Protein 8BNY (pdb70)

Structure (mmCIF, N/CA/C/O backbone):
data_8BNY
#
_entry.id   8BNY
#
_cell.length_a   35.328
_cell.length_b   36.182
_cell.length_c   109.532
_cell.angle_alpha   90.000
_cell.angle_beta   90.000
_cell.angle_gamma   90.000
#
_symmetry.space_group_name_H-M   'P 21 21 21'
#
loop_
_entity.id
_entity.type
_entity.pdbx_description
1 polymer 'Immunity re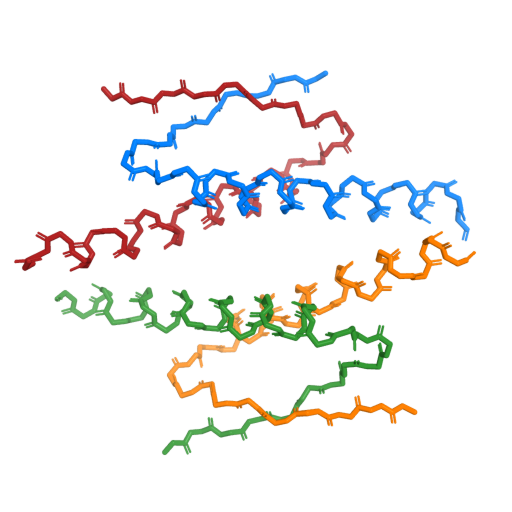pressor protein'
2 non-polymer 'CHLORIDE ION'
3 water water
#
loop_
_atom_site.group_PDB
_atom_site.id
_atom_site.type_symbol
_atom_site.label_atom_id
_atom_site.label_alt_id
_atom_site.label_comp_id
_atom_site.label_asym_id
_atom_site.label_entity_id
_atom_site.label_seq_id
_atom_site.pdbx_PDB_ins_code
_atom_site.Cartn_x
_atom_site.Cartn_y
_atom_site.Cartn_z
_atom_site.occupancy
_atom_site.B_iso_or_equiv
_atom_site.auth_seq_id
_atom_site.auth_comp_id
_atom_site.auth_asym_id
_atom_site.auth_atom_id
_atom_site.pdbx_PDB_model_num
ATOM 1 N N . VAL A 1 125 ? 1.783 -5.273 -3.569 1.00 63.22 125 VAL A N 1
ATOM 2 C CA . VAL A 1 125 ? 2.412 -4.876 -2.308 1.00 59.94 125 VAL A CA 1
ATOM 3 C C . VAL A 1 125 ? 2.185 -5.921 -1.223 1.00 56.70 125 VAL A C 1
ATOM 4 O O . VAL A 1 125 ? 1.065 -6.089 -0.737 1.00 62.03 125 VAL A O 1
ATOM 8 N N . ILE A 1 126 ? 3.253 -6.605 -0.823 1.00 55.46 126 ILE A N 1
ATOM 9 C CA . ILE A 1 126 ? 3.158 -7.727 0.102 1.00 56.32 126 ILE A CA 1
ATOM 10 C C . ILE A 1 126 ? 4.108 -7.489 1.264 1.00 53.55 126 ILE A C 1
ATOM 11 O O . ILE A 1 126 ? 5.309 -7.281 1.056 1.00 60.42 126 ILE A O 1
ATOM 16 N N . ARG A 1 127 ? 3.567 -7.497 2.480 1.00 48.24 127 ARG A N 1
ATOM 17 C CA . ARG A 1 127 ? 4.350 -7.474 3.705 1.00 48.71 127 ARG A CA 1
ATOM 18 C C . ARG A 1 127 ? 4.264 -8.838 4.370 1.00 47.84 127 ARG A C 1
ATOM 19 O O . ARG A 1 127 ? 3.255 -9.542 4.252 1.00 52.16 127 ARG A O 1
ATOM 27 N N . PHE A 1 128 ? 5.329 -9.207 5.064 1.00 36.18 128 PHE A N 1
ATOM 28 C CA . PHE A 1 128 ? 5.301 -10.352 5.957 1.00 43.12 128 PHE A CA 1
ATOM 29 C C . PHE A 1 128 ? 5.127 -9.873 7.396 1.00 46.16 128 PHE A C 1
ATOM 30 O O . PHE A 1 128 ? 5.582 -8.788 7.771 1.00 52.29 128 PHE A O 1
ATOM 38 N N . PHE A 1 129 ? 4.456 -10.695 8.199 1.00 39.59 129 PHE A N 1
ATOM 39 C CA . PHE A 1 129 ? 4.259 -10.420 9.612 1.00 32.54 129 PHE A CA 1
ATOM 40 C C . PHE A 1 129 ? 4.545 -11.689 10.393 1.00 33.38 129 PHE A C 1
ATOM 41 O O . PHE A 1 129 ? 4.275 -12.793 9.916 1.00 35.76 129 PHE A O 1
ATOM 49 N N . ASP A 1 130 ? 5.092 -11.526 11.596 1.00 32.13 130 ASP A N 1
ATOM 50 C CA . ASP A 1 130 ? 5.288 -12.653 12.502 1.00 37.59 130 ASP A CA 1
ATOM 51 C C . ASP A 1 130 ? 3.946 -12.990 13.143 1.00 37.30 130 ASP A C 1
ATOM 52 O O . ASP A 1 130 ? 3.306 -12.124 13.754 1.00 40.40 130 ASP A O 1
ATOM 57 N N . VAL A 1 131 ? 3.510 -14.240 12.990 1.00 30.48 131 VAL A N 1
ATOM 58 C CA . VAL A 1 131 ? 2.194 -14.669 13.450 1.00 29.46 131 VAL A CA 1
ATOM 59 C C . VAL A 1 131 ? 2.354 -15.865 14.383 1.00 29.59 131 VAL A C 1
ATOM 60 O O . VAL A 1 131 ? 1.458 -16.716 14.477 1.00 34.06 131 VAL A O 1
ATOM 64 N N . THR A 1 132 ? 3.489 -15.929 15.079 1.00 29.58 132 THR A N 1
ATOM 65 C CA . THR A 1 132 ? 3.804 -17.087 15.907 1.00 38.11 132 THR A CA 1
ATOM 66 C C . THR A 1 132 ? 2.703 -17.339 16.927 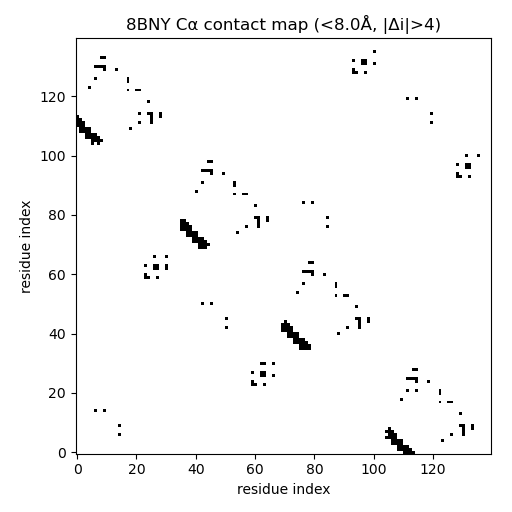1.00 41.26 132 THR A C 1
ATOM 67 O O . THR A 1 132 ? 2.338 -16.447 17.699 1.00 36.44 132 THR A O 1
ATOM 71 N N . GLY A 1 133 ? 2.173 -18.564 16.922 1.00 40.35 133 GLY A N 1
ATOM 72 C CA . GLY A 1 133 ? 1.144 -18.956 17.856 1.00 34.32 133 GLY A CA 1
ATOM 73 C C . GLY A 1 133 ? -0.267 -18.548 17.488 1.00 37.57 133 GLY A C 1
ATOM 74 O O . GLY A 1 133 ? -1.212 -18.996 18.153 1.00 42.50 133 GLY A O 1
ATOM 75 N N . LEU A 1 134 ? -0.460 -17.727 16.454 1.00 30.39 134 LEU A N 1
ATOM 76 C CA . LEU A 1 134 ? -1.812 -17.361 16.049 1.00 28.93 134 LEU A CA 1
ATOM 77 C C . LEU A 1 134 ? -2.549 -18.568 15.480 1.00 36.98 134 LEU A C 1
ATOM 78 O O . LEU A 1 134 ? -2.008 -19.303 14.645 1.00 41.35 134 LEU A O 1
ATOM 83 N N . SER A 1 135 ? -3.787 -18.769 15.930 1.00 31.01 135 SER A N 1
ATOM 84 C CA . SER A 1 135 ? -4.603 -19.870 15.452 1.00 40.75 135 SER A CA 1
ATOM 85 C C . SER A 1 135 ? -5.126 -19.568 14.053 1.00 36.87 135 SER A C 1
ATOM 86 O O . SER A 1 135 ? -4.925 -18.484 13.503 1.00 38.46 135 SER A O 1
ATOM 89 N N . GLU A 1 136 ? -5.819 -20.549 13.475 1.00 38.73 136 GLU A N 1
ATOM 90 C CA . GLU A 1 136 ? -6.410 -20.341 12.160 1.00 46.49 136 GLU A CA 1
ATOM 91 C C . GLU A 1 136 ? -7.454 -19.232 12.191 1.00 39.73 136 GLU A C 1
ATOM 92 O O . GLU A 1 136 ? -7.530 -18.417 11.265 1.00 39.51 136 GLU A O 1
ATOM 98 N N . LYS A 1 137 ? -8.262 -19.173 13.252 1.00 35.95 137 LYS A N 1
ATOM 99 C CA . LYS A 1 137 ? -9.240 -18.095 13.342 1.00 44.92 137 LYS A CA 1
ATOM 100 C C . LYS A 1 137 ? -8.583 -16.756 13.661 1.00 41.71 137 LYS A C 1
ATOM 101 O O . LYS A 1 137 ? -9.100 -15.706 13.255 1.00 36.93 137 LYS A O 1
ATOM 107 N N . ASP A 1 138 ? -7.455 -16.768 14.386 1.00 42.55 138 ASP A N 1
ATOM 108 C CA . ASP A 1 138 ? -6.707 -15.536 14.618 1.00 32.95 138 ASP A CA 1
ATOM 109 C C . ASP A 1 138 ? -6.241 -14.939 13.298 1.00 29.32 138 ASP A C 1
ATOM 110 O O . ASP A 1 138 ? -6.374 -13.731 13.071 1.00 29.69 138 ASP A O 1
ATOM 115 N N . ILE A 1 139 ? -5.680 -15.777 12.419 1.00 30.24 139 ILE A N 1
ATOM 116 C CA . ILE A 1 139 ? -5.222 -15.313 11.111 1.00 29.00 139 ILE A CA 1
ATOM 117 C C . ILE A 1 139 ? -6.387 -14.760 10.299 1.00 36.51 139 ILE A C 1
ATOM 118 O O . ILE A 1 139 ? -6.235 -13.792 9.543 1.00 29.50 139 ILE A O 1
ATOM 123 N N . GLU A 1 140 ? -7.568 -15.368 10.434 1.00 42.62 140 GLU A N 1
ATOM 124 C CA . GLU A 1 140 ? -8.737 -14.850 9.734 1.00 37.13 140 GLU A CA 1
ATOM 125 C C . GLU A 1 140 ? -9.062 -13.433 10.182 1.00 28.81 140 GLU A C 1
ATOM 126 O O . GLU A 1 140 ? -9.390 -12.579 9.351 1.00 31.75 140 GLU A O 1
ATOM 132 N N . ARG A 1 141 ? -8.986 -13.162 11.492 1.00 26.72 141 ARG A N 1
ATOM 133 C CA . ARG A 1 141 ? -9.259 -11.811 11.972 1.00 25.06 141 ARG A CA 1
ATOM 134 C C . ARG A 1 141 ? -8.286 -10.809 11.370 1.00 26.55 141 ARG A C 1
ATOM 135 O O . ARG A 1 141 ? -8.694 -9.709 10.968 1.00 26.13 141 ARG A O 1
ATOM 143 N N . VAL A 1 142 ? -7.004 -11.178 11.277 1.00 21.89 142 VAL A N 1
ATOM 144 C CA . VAL A 1 142 ? -6.007 -10.285 10.684 1.00 22.81 142 VAL A CA 1
ATOM 145 C C . VAL A 1 142 ? -6.343 -10.010 9.222 1.00 23.88 142 VAL A C 1
ATOM 146 O O . VAL A 1 142 ? -6.284 -8.862 8.758 1.00 25.42 142 VAL A O 1
ATOM 150 N N . LYS A 1 143 ? -6.702 -11.060 8.475 1.00 31.42 143 LYS A N 1
ATOM 151 C CA . LYS A 1 143 ? -7.068 -10.876 7.072 1.00 32.30 143 LYS A CA 1
ATOM 152 C C . LYS A 1 143 ? -8.274 -9.954 6.931 1.00 24.62 143 LYS A C 1
ATOM 153 O O . LYS A 1 143 ? -8.325 -9.123 6.017 1.00 34.91 143 LYS A O 1
ATOM 159 N N . GLU A 1 144 ? -9.255 -10.086 7.827 1.00 28.82 144 GLU A N 1
ATOM 160 C CA . GLU A 1 144 ? -10.445 -9.238 7.761 1.00 25.49 144 GLU A CA 1
ATOM 161 C C . GLU A 1 144 ? -10.111 -7.792 8.091 1.00 26.71 144 GLU A C 1
ATOM 162 O O . GLU A 1 144 ? -10.639 -6.872 7.458 1.00 29.15 144 GLU A O 1
ATOM 168 N N . GLU A 1 145 ? -9.243 -7.566 9.078 1.00 25.67 145 GLU A N 1
ATOM 169 C CA . GLU A 1 145 ? -8.840 -6.199 9.386 1.00 27.61 145 GLU A CA 1
ATOM 170 C C . GLU A 1 145 ? -8.183 -5.558 8.174 1.00 26.24 145 GLU A C 1
ATOM 171 O O . GLU A 1 145 ? -8.507 -4.422 7.805 1.00 29.99 145 GLU A O 1
ATOM 177 N N . ILE A 1 146 ? -7.286 -6.294 7.515 1.00 26.71 146 ILE A N 1
ATOM 178 C CA . ILE A 1 146 ? -6.669 -5.810 6.282 1.00 29.36 146 ILE A CA 1
ATOM 179 C C . ILE A 1 146 ? -7.732 -5.458 5.246 1.00 27.60 146 ILE A C 1
ATOM 180 O O . ILE A 1 146 ? -7.678 -4.393 4.620 1.00 29.38 146 ILE A O 1
ATOM 185 N N . GLU A 1 147 ? -8.722 -6.341 5.049 1.00 28.56 147 GLU A N 1
ATOM 186 C CA . GLU A 1 147 ? -9.786 -6.069 4.083 1.00 32.12 147 GLU A CA 1
ATOM 187 C C . GLU A 1 147 ? -10.529 -4.785 4.433 1.00 32.31 147 GLU A C 1
ATOM 188 O O . GLU A 1 147 ? -10.808 -3.959 3.558 1.00 32.03 147 GLU A O 1
ATOM 194 N N . LEU A 1 148 ? -10.864 -4.608 5.716 1.00 30.62 148 LEU A N 1
ATOM 195 C CA . LEU A 1 148 ? -11.597 -3.419 6.147 1.00 26.99 148 LEU A CA 1
ATOM 196 C C . LEU A 1 148 ? -10.833 -2.147 5.806 1.00 30.50 148 LEU A C 1
ATOM 197 O O . LEU A 1 148 ? -11.434 -1.138 5.413 1.00 30.33 148 LEU A O 1
ATOM 202 N N . LEU A 1 149 ? -9.507 -2.175 5.957 1.00 28.71 149 LEU A N 1
ATOM 203 C CA . LEU A 1 149 ? -8.697 -1.010 5.616 1.00 29.32 149 LEU A CA 1
ATOM 204 C C . LEU A 1 149 ? -8.648 -0.772 4.110 1.00 34.63 149 LEU A C 1
ATOM 205 O O . LEU A 1 149 ? -8.673 0.381 3.664 1.00 35.84 149 LEU A O 1
ATOM 210 N N . LYS A 1 150 ? -8.578 -1.843 3.309 1.00 32.80 150 LYS A N 1
ATOM 211 C CA . LYS A 1 150 ? -8.596 -1.684 1.856 1.00 33.18 150 LYS A CA 1
ATOM 212 C C . LYS A 1 150 ? -9.905 -1.054 1.400 1.00 39.69 150 LYS A C 1
ATOM 213 O O . LYS A 1 150 ? -9.912 -0.118 0.5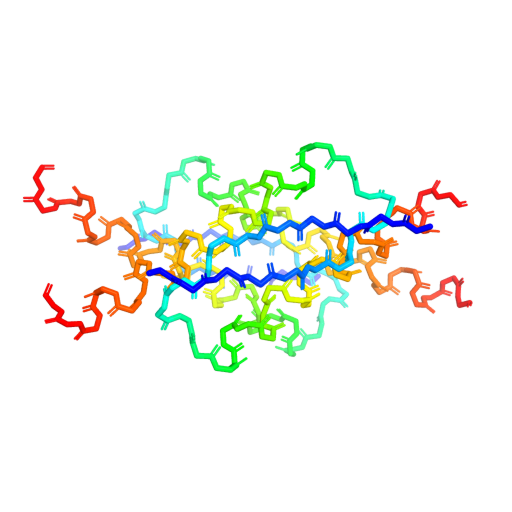94 1.00 36.83 150 LYS A O 1
ATOM 219 N N . ILE A 1 151 ? -11.028 -1.548 1.926 1.00 43.12 151 ILE A N 1
ATOM 220 C CA . ILE A 1 151 ? -12.332 -1.011 1.551 1.00 38.42 151 ILE A CA 1
ATOM 221 C C . ILE A 1 151 ? -12.449 0.452 1.947 1.00 41.53 151 ILE A C 1
ATOM 222 O O . ILE A 1 151 ? -12.957 1.271 1.174 1.00 40.18 151 ILE A O 1
ATOM 227 N N . ARG A 1 152 ? -11.978 0.813 3.145 1.00 40.67 152 ARG A N 1
ATOM 228 C CA . ARG A 1 152 ? -11.987 2.228 3.506 1.00 48.25 152 ARG A CA 1
ATOM 229 C C . ARG A 1 152 ? -11.250 3.060 2.465 1.00 53.82 152 ARG A C 1
ATOM 230 O O . ARG A 1 152 ? -11.681 4.167 2.121 1.00 49.24 152 ARG A O 1
ATOM 238 N N . ASN A 1 153 ? -10.156 2.525 1.920 1.00 52.52 153 ASN A N 1
ATOM 239 C CA . ASN A 1 153 ? -9.400 3.281 0.932 1.00 54.35 153 ASN A CA 1
ATOM 240 C C . ASN A 1 153 ? -10.043 3.248 -0.453 1.00 57.10 153 ASN A C 1
ATOM 241 O O . ASN A 1 153 ? -9.975 4.246 -1.178 1.00 68.49 153 ASN A O 1
ATOM 246 N N . GLU A 1 154 ? -10.684 2.140 -0.840 1.00 53.99 154 GLU A N 1
ATOM 247 C CA . GLU A 1 154 ? -11.475 2.161 -2.071 1.00 53.68 154 GLU A CA 1
ATOM 248 C C . GLU A 1 154 ? -12.677 3.080 -1.925 1.00 52.77 154 GLU A C 1
ATOM 249 O O . GLU A 1 154 ? -13.059 3.769 -2.874 1.00 59.41 154 GLU A O 1
ATOM 255 N N . TYR A 1 155 ? -13.283 3.102 -0.737 1.00 55.28 155 TYR A N 1
ATOM 256 C CA . TYR A 1 155 ? -14.397 4.001 -0.468 1.00 51.37 155 TYR A CA 1
ATOM 257 C C . TYR A 1 155 ? -13.950 5.456 -0.447 1.00 59.72 155 TYR A C 1
ATOM 258 O O . TYR A 1 155 ? -14.746 6.350 -0.747 1.00 72.40 155 TYR A O 1
ATOM 267 N N . MET A 1 156 ? -12.693 5.716 -0.083 1.00 62.19 156 MET A N 1
ATOM 268 C CA . MET A 1 156 ? -12.146 7.053 -0.281 1.00 69.61 156 MET A CA 1
ATOM 269 C C . MET A 1 156 ? -11.923 7.340 -1.759 1.00 70.47 156 MET A C 1
ATOM 270 O O . MET A 1 156 ? -12.054 8.489 -2.194 1.00 73.80 156 MET A O 1
ATOM 275 N N . LYS A 1 157 ? -11.584 6.314 -2.543 1.00 75.63 157 LYS A N 1
ATOM 276 C CA . LYS A 1 157 ? -11.300 6.483 -3.966 1.00 79.42 157 LYS A CA 1
ATOM 277 C C . LYS A 1 157 ? -12.558 6.597 -4.819 1.00 86.85 157 LYS A C 1
ATOM 278 O O . LYS A 1 157 ? -12.514 7.219 -5.886 1.00 97.92 157 LYS A O 1
ATOM 284 N N . LEU A 1 158 ? -13.669 6.011 -4.386 1.00 83.02 158 LEU A N 1
ATOM 285 C CA . LEU A 1 158 ? -14.979 6.332 -4.953 1.00 86.72 158 LEU A CA 1
ATOM 286 C C . LEU A 1 158 ? -15.592 7.528 -4.222 1.00 93.11 158 LEU A C 1
ATOM 287 O O . LEU A 1 158 ? -16.773 7.542 -3.871 1.00 98.72 158 LEU A O 1
ATOM 292 N N . LYS A 1 159 ? -14.757 8.545 -4.006 1.00 91.01 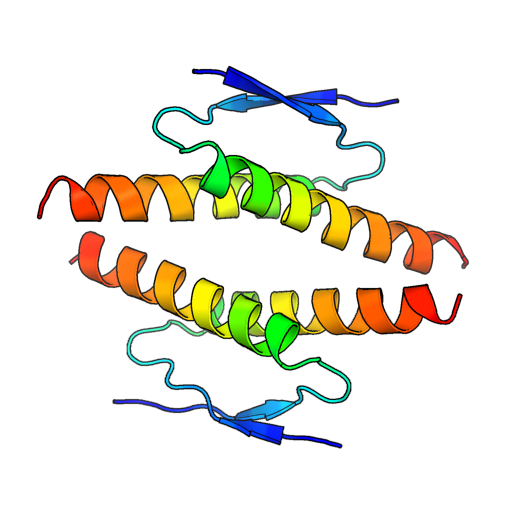159 LYS A N 1
ATOM 293 C CA . LYS A 1 159 ? -15.018 9.675 -3.108 1.00 92.05 159 LYS A CA 1
ATOM 294 C C . LYS A 1 159 ? -16.443 10.233 -3.140 1.00 92.20 159 LYS A C 1
ATOM 295 O O . LYS A 1 159 ? -16.946 10.722 -2.124 1.00 86.89 159 LYS A O 1
ATOM 301 N N . SER B 1 124 ? -31.102 6.251 13.535 1.00 64.73 124 SER B N 1
ATOM 302 C CA . SER B 1 124 ? -29.839 5.795 14.111 1.00 58.91 124 SER B CA 1
ATOM 303 C C . SER B 1 124 ? -30.070 4.753 15.211 1.00 57.55 124 SER B C 1
ATOM 304 O O . SER B 1 124 ? -31.190 4.592 15.703 1.00 62.04 124 SER B O 1
ATOM 307 N N . VAL B 1 125 ? -29.007 4.053 15.605 1.00 42.87 125 VAL B N 1
ATOM 308 C CA . VAL B 1 125 ? -29.100 2.987 16.598 1.00 32.01 125 VAL B CA 1
ATOM 309 C C . VAL B 1 125 ? -27.882 3.057 17.507 1.00 34.58 125 VAL B C 1
ATOM 310 O O . VAL B 1 125 ? -26.747 3.122 17.025 1.00 33.76 125 VAL B O 1
ATOM 314 N N . ILE B 1 126 ? -28.109 3.024 18.817 1.00 34.79 126 ILE B N 1
ATOM 315 C CA . ILE B 1 126 ? -27.009 2.920 19.764 1.00 31.17 126 ILE B CA 1
ATOM 316 C C . ILE B 1 126 ? -27.119 1.609 20.534 1.00 28.65 126 ILE B C 1
ATOM 317 O O . ILE B 1 126 ? -28.204 1.045 20.713 1.00 31.49 126 ILE B O 1
ATOM 322 N N . ARG B 1 127 ? -25.971 1.115 20.976 1.00 24.91 127 ARG B N 1
ATOM 323 C CA A ARG B 1 127 ? -25.914 -0.081 21.791 0.50 25.72 127 ARG B CA 1
ATOM 324 C CA B ARG B 1 127 ? -25.857 -0.116 21.742 0.50 26.40 127 ARG B CA 1
ATOM 325 C C . ARG B 1 127 ? -24.927 0.135 22.934 1.00 21.06 127 ARG B C 1
ATOM 326 O O . ARG B 1 127 ? -23.999 0.946 22.839 1.00 20.43 127 ARG B O 1
ATOM 341 N N . PHE B 1 128 ? -25.174 -0.579 24.023 1.00 19.08 128 PHE B N 1
ATOM 342 C CA . PHE B 1 128 ? -24.406 -0.432 25.254 1.00 19.36 128 PHE B CA 1
ATOM 343 C C . PHE B 1 128 ? -23.432 -1.585 25.398 1.00 22.38 128 PHE B C 1
ATOM 344 O O . PHE B 1 128 ? -23.819 -2.748 25.238 1.00 24.31 128 PHE B O 1
ATOM 352 N N . PHE B 1 129 ? -22.170 -1.261 25.709 1.00 19.14 129 PHE B N 1
ATOM 3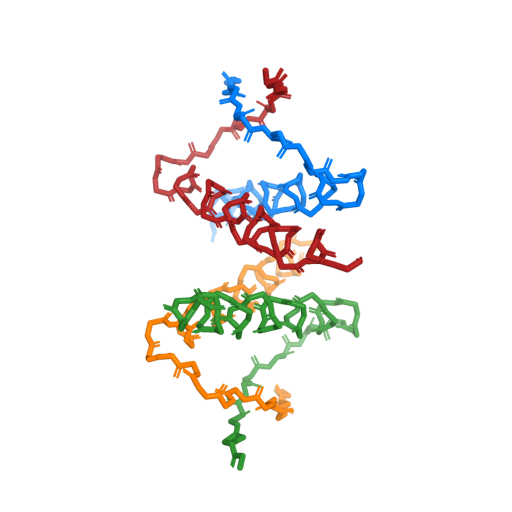53 C CA . PHE B 1 129 ? -21.097 -2.232 25.850 1.00 19.03 129 PHE B CA 1
ATOM 354 C C . PHE B 1 129 ? -20.379 -1.993 27.165 1.00 20.33 129 PHE B C 1
ATOM 355 O O . PHE B 1 129 ? -20.182 -0.846 27.582 1.00 21.54 129 PHE B O 1
ATOM 363 N N . ASP B 1 130 ? -20.013 -3.080 27.834 1.00 21.90 130 ASP B N 1
ATOM 364 C CA . ASP B 1 130 ? -19.196 -2.991 29.030 1.00 23.41 130 ASP B CA 1
ATOM 365 C C . ASP B 1 130 ? -17.757 -2.734 28.596 1.00 22.70 130 ASP B C 1
ATOM 366 O O . ASP B 1 130 ? -17.174 -3.527 27.851 1.00 20.64 130 ASP B O 1
ATOM 371 N N . VAL B 1 131 ? -17.193 -1.615 29.035 1.00 18.25 131 VAL B N 1
ATOM 372 C CA . VAL B 1 131 ? -15.834 -1.256 28.651 1.00 20.30 131 VAL B CA 1
ATOM 373 C C . VAL B 1 131 ? -14.979 -1.084 29.894 1.00 20.75 131 VAL B C 1
ATOM 374 O O . VAL B 1 131 ? -14.054 -0.259 29.916 1.00 21.20 131 VAL B O 1
ATOM 378 N N . THR B 1 132 ? -15.271 -1.871 30.928 1.00 27.82 132 THR B N 1
ATOM 379 C CA . THR B 1 132 ? -14.588 -1.711 32.201 1.00 26.35 132 THR B CA 1
ATOM 380 C C . THR B 1 132 ? -13.086 -1.836 31.999 1.00 24.88 132 THR B C 1
ATOM 381 O O . THR B 1 132 ? -12.611 -2.782 31.365 1.00 24.52 132 THR B O 1
ATOM 385 N N . GLY B 1 133 ? -12.350 -0.846 32.488 1.00 25.97 133 GLY B N 1
ATOM 386 C CA . GLY B 1 133 ? -10.909 -0.866 32.459 1.00 23.03 133 GLY B CA 1
ATOM 387 C C . GLY B 1 133 ? -10.278 -0.238 31.237 1.00 24.07 133 GLY B C 1
ATOM 388 O O . GLY B 1 133 ? -9.078 0.071 31.270 1.00 27.55 133 GLY B O 1
ATOM 389 N N . LEU B 1 134 ? -11.040 -0.030 30.164 1.00 23.25 134 LEU B N 1
ATOM 390 C CA . LEU B 1 134 ? -10.461 0.495 28.934 1.00 20.70 134 LEU B CA 1
ATOM 391 C C . LEU B 1 134 ? -10.017 1.932 29.132 1.00 20.79 134 LEU B C 1
ATOM 392 O O . LEU B 1 134 ? -10.689 2.725 29.803 1.00 26.53 134 LEU B O 1
ATOM 397 N N . SER B 1 135 ? -8.857 2.265 28.578 1.00 22.85 135 SER B N 1
ATOM 398 C CA . SER B 1 135 ? -8.414 3.652 28.612 1.00 19.88 135 SER B CA 1
ATOM 399 C C . SER B 1 135 ? -9.170 4.465 27.568 1.00 25.94 135 SER B C 1
ATOM 400 O O . SER B 1 135 ? -9.882 3.925 26.716 1.00 23.86 135 SER B O 1
ATOM 403 N N . GLU B 1 136 ? -9.007 5.783 27.636 1.00 25.00 136 GLU B N 1
ATOM 404 C CA . GLU B 1 136 ? -9.576 6.639 26.604 1.00 26.01 136 GLU B CA 1
ATOM 405 C C . GLU B 1 136 ? -9.123 6.201 25.221 1.00 23.76 136 GLU B C 1
ATOM 406 O O . GLU B 1 136 ? -9.929 6.111 24.290 1.00 28.23 136 GLU B O 1
ATOM 412 N N . LYS B 1 137 ? -7.826 5.920 25.071 1.00 22.71 137 LYS B N 1
ATOM 413 C CA . LYS B 1 137 ? -7.290 5.512 23.782 1.00 25.56 137 LYS B CA 1
ATOM 414 C C . LYS B 1 137 ? -7.834 4.144 23.359 1.00 19.07 137 LYS B C 1
ATOM 415 O O . LYS B 1 137 ? -8.103 3.918 22.171 1.00 20.89 137 LYS B O 1
ATOM 421 N N . ASP B 1 138 ? -8.000 3.221 24.313 1.00 21.47 138 ASP B N 1
ATOM 422 C CA . ASP B 1 138 ? -8.671 1.955 24.030 1.00 20.09 138 ASP B CA 1
ATOM 423 C C . ASP B 1 138 ? -10.058 2.188 23.456 1.00 17.49 138 ASP B C 1
ATOM 424 O O . ASP B 1 138 ? -10.427 1.581 22.443 1.00 21.17 138 ASP B O 1
ATOM 429 N N . ILE B 1 139 ? -10.843 3.057 24.100 1.00 18.74 139 ILE B N 1
ATOM 430 C CA . ILE B 1 139 ? -12.188 3.386 23.619 1.00 19.69 139 ILE B CA 1
ATOM 431 C C . ILE B 1 139 ? -12.127 3.932 22.200 1.00 18.05 139 ILE B C 1
ATOM 432 O O . ILE B 1 139 ? -12.962 3.591 21.350 1.00 21.08 139 ILE B O 1
ATOM 437 N N . GLU B 1 140 ? -11.127 4.773 21.909 1.00 21.27 140 GLU B N 1
ATOM 438 C CA . GLU B 1 140 ? -10.964 5.288 20.550 1.00 27.24 140 GLU B CA 1
ATOM 439 C C . GLU B 1 140 ? -10.728 4.171 19.541 1.00 21.93 140 GLU B C 1
ATOM 440 O O . GLU B 1 140 ? -11.245 4.227 18.419 1.00 20.87 140 GLU B O 1
ATOM 446 N N . ARG B 1 141 ? -9.948 3.150 19.905 1.00 22.39 141 ARG B N 1
ATOM 447 C CA . ARG B 1 141 ? -9.747 2.041 18.971 1.00 27.18 141 ARG B CA 1
ATOM 448 C C . ARG B 1 141 ? -11.066 1.332 18.647 1.00 19.50 141 ARG B C 1
ATOM 449 O O . ARG B 1 141 ? -11.316 0.951 17.493 1.00 20.75 141 ARG B O 1
ATOM 457 N N . VAL B 1 142 ? -11.925 1.159 19.650 1.00 16.14 142 VAL B N 1
ATOM 458 C CA . VAL B 1 142 ? -13.243 0.565 19.421 1.00 20.84 142 VAL B CA 1
ATOM 459 C C . VAL B 1 142 ? -14.054 1.425 18.462 1.00 23.93 142 VAL B C 1
ATOM 460 O O . VAL B 1 142 ? -14.687 0.915 17.530 1.00 22.04 142 VAL B O 1
ATOM 464 N N . LYS B 1 143 ? -14.083 2.738 18.705 1.00 18.33 143 LYS B N 1
ATOM 465 C CA . LYS B 1 143 ? -14.863 3.632 17.852 1.00 22.86 143 LYS B CA 1
ATOM 466 C C . LYS B 1 143 ? -14.366 3.580 16.419 1.00 18.99 143 LYS B C 1
ATOM 467 O O . LYS B 1 143 ? -15.167 3.588 15.475 1.00 26.45 143 LYS B O 1
ATOM 473 N N . GLU B 1 144 ? -13.046 3.488 16.238 1.00 20.02 144 GLU B N 1
ATOM 474 C CA . GLU B 1 144 ? -12.474 3.352 14.902 1.00 23.35 144 GLU B CA 1
ATOM 475 C C . GLU B 1 144 ? -12.938 2.071 14.219 1.00 25.63 144 GLU B C 1
ATOM 476 O O . GLU B 1 144 ? -13.243 2.079 13.018 1.00 22.68 144 GLU B O 1
ATOM 482 N N . GLU B 1 145 ? -12.995 0.959 14.965 1.00 19.07 145 GLU B N 1
ATOM 483 C CA . GLU B 1 145 ? -13.443 -0.302 14.389 1.00 24.13 145 GLU B CA 1
ATOM 484 C C . GLU B 1 145 ? -14.896 -0.199 13.941 1.00 23.26 145 GLU B C 1
ATOM 485 O O . GLU B 1 145 ? -15.247 -0.609 12.827 1.00 21.90 145 GLU B O 1
ATOM 491 N N . ILE B 1 146 ? -15.748 0.393 14.782 1.00 17.92 146 ILE B N 1
ATOM 492 C CA . ILE B 1 146 ? -17.125 0.664 14.378 1.00 20.20 146 ILE B CA 1
ATOM 493 C C . ILE B 1 146 ? -17.156 1.449 13.069 1.00 21.91 146 ILE B C 1
ATOM 494 O O . ILE B 1 146 ? -17.875 1.094 12.130 1.00 24.05 146 ILE B O 1
ATOM 499 N N . GLU B 1 147 ? -16.378 2.529 12.993 1.00 23.10 147 GLU B N 1
ATOM 500 C CA . GLU B 1 147 ? -16.396 3.364 11.800 1.00 26.55 147 GLU B CA 1
ATOM 501 C C . GLU B 1 147 ? -15.885 2.626 10.561 1.00 24.54 147 GLU B C 1
ATOM 502 O O . GLU B 1 147 ? -16.407 2.842 9.461 1.00 29.43 147 GLU B O 1
ATOM 508 N N . LEU B 1 148 ? -14.879 1.755 10.711 1.00 26.89 148 LEU B N 1
ATOM 509 C CA . LEU B 1 148 ? -14.443 0.924 9.589 1.00 29.26 148 LEU B CA 1
ATOM 510 C C . LEU B 1 148 ? -15.570 0.015 9.123 1.00 29.30 148 LEU B C 1
ATOM 511 O O . LEU B 1 148 ? -15.772 -0.172 7.915 1.00 27.18 148 LEU B O 1
ATOM 516 N N . LEU B 1 149 ? -16.305 -0.567 10.074 1.00 23.33 149 LEU B N 1
ATOM 517 C CA . LEU B 1 149 ? -17.439 -1.412 9.738 1.00 23.46 149 LEU B CA 1
ATOM 518 C C . LEU B 1 149 ? -18.546 -0.608 9.066 1.00 26.90 149 LEU B C 1
ATOM 519 O O . LEU B 1 149 ? -19.151 -1.077 8.092 1.00 28.77 149 LEU B O 1
ATOM 524 N N . LYS B 1 150 ? -18.832 0.602 9.571 1.00 22.53 150 LYS B N 1
ATOM 525 C CA . LYS B 1 150 ? -19.826 1.461 8.928 1.00 29.19 150 LYS B CA 1
ATOM 526 C C . LYS B 1 150 ? -19.407 1.839 7.513 1.00 27.41 150 LYS B C 1
ATOM 527 O O . LYS B 1 150 ? -20.244 1.878 6.604 1.00 27.93 150 LYS B O 1
ATOM 533 N N . ILE B 1 151 ? -18.118 2.140 7.313 1.00 30.80 151 ILE B N 1
ATOM 534 C CA . ILE B 1 151 ? -17.626 2.518 5.988 1.00 31.47 151 ILE B CA 1
ATOM 535 C C . ILE B 1 151 ? -17.775 1.360 5.012 1.00 33.98 151 ILE B C 1
ATOM 536 O O . ILE B 1 151 ? -18.128 1.555 3.845 1.00 39.35 151 ILE B O 1
ATOM 541 N N . ARG B 1 152 ? -17.529 0.138 5.480 1.00 28.34 152 ARG B N 1
ATOM 542 C CA . ARG B 1 152 ? -17.683 -1.024 4.614 1.00 31.09 152 ARG B CA 1
ATOM 543 C C . ARG B 1 152 ? -19.109 -1.139 4.112 1.00 40.94 152 ARG B C 1
ATOM 544 O O . ARG B 1 152 ? -19.338 -1.415 2.929 1.00 37.41 152 ARG B O 1
ATOM 552 N N . ASN B 1 153 ? -20.082 -0.940 4.999 1.00 35.36 153 ASN B N 1
ATOM 553 C CA . ASN B 1 153 ? -21.479 -0.977 4.581 1.00 31.58 153 ASN B CA 1
ATOM 554 C C . ASN B 1 153 ? -21.821 0.183 3.648 1.00 41.38 153 ASN B C 1
ATOM 555 O O . ASN B 1 153 ? -22.537 -0.010 2.660 1.00 44.15 153 ASN B O 1
ATOM 560 N N . GLU B 1 154 ? -21.303 1.388 3.921 1.00 37.61 154 GLU B N 1
ATOM 561 C CA . GLU B 1 154 ? -21.530 2.512 3.010 1.00 42.83 154 GLU B CA 1
ATOM 562 C C . GLU B 1 154 ? -20.907 2.286 1.638 1.00 46.00 154 GLU B C 1
ATOM 563 O O . GLU B 1 154 ? -21.340 2.907 0.660 1.00 54.76 154 GLU B O 1
ATOM 569 N N . TYR B 1 155 ? -19.895 1.425 1.552 1.00 38.00 155 TYR B N 1
ATOM 570 C CA . TYR B 1 155 ? -19.257 1.117 0.280 1.00 38.62 155 TYR B CA 1
ATOM 571 C C . TYR B 1 155 ? -20.034 0.056 -0.485 1.00 42.73 155 TYR B C 1
ATOM 572 O O . TYR B 1 155 ? -20.246 0.185 -1.698 1.00 49.60 155 TYR B O 1
ATOM 581 N N . MET B 1 156 ? -20.460 -1.000 0.209 1.00 40.65 156 MET B N 1
ATOM 582 C CA . MET B 1 156 ? -21.275 -2.025 -0.426 1.00 48.36 156 MET B CA 1
ATOM 583 C C . MET B 1 156 ? -22.611 -1.474 -0.914 1.00 60.44 156 MET B C 1
ATOM 584 O O . MET B 1 156 ? -23.254 -2.101 -1.763 1.00 59.41 156 MET B O 1
ATOM 589 N N . LYS B 1 157 ? -23.043 -0.325 -0.400 1.00 60.98 157 LYS B N 1
ATOM 590 C CA . LYS B 1 157 ? -24.260 0.325 -0.883 1.00 64.33 157 LYS B CA 1
ATOM 591 C C . LYS B 1 157 ? -23.924 1.611 -1.638 1.00 60.97 157 LYS B C 1
ATOM 592 O O . LYS B 1 157 ? -23.894 1.636 -2.872 1.00 64.01 157 LYS B O 1
ATOM 598 N N . SER C 1 124 ? -18.714 -1.992 37.338 1.00 43.95 124 SER C N 1
ATOM 599 C CA . SER C 1 124 ? -18.575 -2.080 35.889 1.00 38.78 124 SER C CA 1
ATOM 600 C C . SER C 1 124 ? -18.842 -0.739 35.219 1.00 34.48 124 SER C C 1
ATOM 601 O O . SER C 1 124 ? -19.644 0.057 35.709 1.00 37.00 124 SER C O 1
ATOM 604 N N . 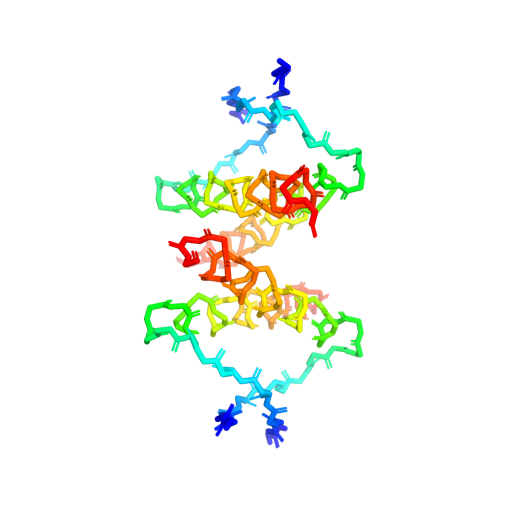VAL C 1 125 ? -18.179 -0.499 34.088 1.00 30.39 125 VAL C N 1
ATOM 605 C CA . VAL C 1 125 ? -18.341 0.733 33.322 1.00 26.30 125 VAL C CA 1
ATOM 606 C C . VAL C 1 125 ? -19.011 0.381 32.003 1.00 24.93 125 VAL C C 1
ATOM 607 O O . VAL C 1 125 ? -18.516 -0.469 31.251 1.00 27.86 125 VAL C O 1
ATOM 611 N N . ILE C 1 126 ? -20.135 1.029 31.721 1.00 19.51 126 ILE C N 1
ATOM 612 C CA . ILE C 1 126 ? -20.920 0.723 30.535 1.00 20.46 126 ILE C CA 1
ATOM 613 C C . ILE C 1 126 ? -21.069 1.997 29.723 1.00 22.30 126 ILE C C 1
ATOM 614 O O . ILE C 1 126 ? -21.432 3.047 30.271 1.00 22.04 126 ILE C O 1
ATOM 619 N N . ARG C 1 127 ? -20.785 1.911 28.422 1.00 19.82 127 ARG C N 1
ATOM 620 C CA . ARG C 1 127 ? -20.825 3.078 27.552 1.00 22.49 127 ARG C CA 1
ATOM 621 C C . ARG C 1 127 ? -21.645 2.751 26.313 1.00 21.70 127 ARG C C 1
ATOM 622 O O . ARG C 1 127 ? -21.678 1.603 25.858 1.00 22.89 127 ARG C O 1
ATOM 630 N N . PHE C 1 128 ? -22.286 3.770 25.753 1.00 23.64 128 PHE C N 1
ATOM 631 C CA . PHE C 1 128 ? -23.013 3.603 24.508 1.00 17.59 128 PHE C CA 1
ATOM 632 C C . PHE C 1 128 ? -22.147 3.998 23.324 1.00 20.30 128 PHE C C 1
ATOM 633 O O . PHE C 1 128 ? -21.331 4.924 23.401 1.00 19.94 128 PHE C O 1
ATOM 641 N N . PHE C 1 129 ? -22.360 3.285 22.219 1.00 19.92 129 PHE C N 1
ATOM 642 C CA . PHE C 1 129 ? -21.747 3.556 20.932 1.00 25.47 129 PHE C CA 1
ATOM 643 C C . PHE C 1 129 ? -22.838 3.577 19.870 1.00 26.30 129 PHE C C 1
ATOM 644 O O . PHE C 1 129 ? -23.743 2.731 19.870 1.00 21.49 129 PHE C O 1
ATOM 652 N N . ASP C 1 130 ? -22.764 4.555 18.979 1.00 20.84 130 ASP C N 1
ATOM 653 C CA . ASP C 1 130 ? -23.610 4.540 17.794 1.00 26.44 130 ASP C CA 1
ATOM 654 C C . ASP C 1 130 ? -23.141 3.423 16.871 1.00 27.88 130 ASP C C 1
ATOM 655 O O . ASP C 1 130 ? -21.977 3.401 16.444 1.00 26.48 130 ASP C O 1
ATOM 660 N N . VAL C 1 131 ? -24.044 2.492 16.571 1.00 22.69 131 VAL C N 1
ATOM 661 C CA . VAL C 1 131 ? -23.715 1.351 15.728 1.00 26.59 131 VAL C CA 1
ATOM 662 C C . VAL C 1 131 ? -24.659 1.291 14.537 1.00 29.15 131 VAL C C 1
ATOM 663 O O . VAL C 1 131 ? -25.015 0.198 14.075 1.00 26.24 131 VAL C O 1
ATOM 667 N N . THR C 1 132 ? -25.066 2.450 14.027 1.00 26.78 132 THR C N 1
ATOM 668 C CA . THR C 1 132 ? -26.079 2.469 12.979 1.00 30.26 132 THR C CA 1
ATOM 669 C C . THR C 1 132 ? -25.620 1.677 11.759 1.00 32.30 132 THR C C 1
ATOM 670 O O . THR C 1 132 ? -24.477 1.793 11.305 1.00 29.68 132 THR C O 1
ATOM 674 N N . GLY C 1 133 ? -26.519 0.846 11.236 1.00 34.82 133 GLY C N 1
ATOM 675 C CA . GLY C 1 133 ? -26.207 0.060 10.064 1.00 37.87 133 GLY C CA 1
ATOM 676 C C . GLY C 1 133 ? -25.287 -1.123 10.280 1.00 39.41 133 GLY C C 1
ATOM 677 O O . GLY C 1 133 ? -24.916 -1.777 9.299 1.00 40.04 133 GLY C O 1
ATOM 678 N N . LEU C 1 134 ? -24.900 -1.424 11.519 1.00 27.25 134 LEU C N 1
ATOM 679 C CA . LEU C 1 134 ? -24.076 -2.591 11.803 1.00 25.23 134 LEU C CA 1
ATOM 680 C C . LEU C 1 134 ? -24.956 -3.826 11.964 1.00 25.62 134 LEU C C 1
ATOM 681 O O . LEU C 1 134 ? -25.969 -3.787 12.673 1.00 31.87 134 LEU C O 1
ATOM 686 N N . SER C 1 135 ? -24.556 -4.920 11.317 1.00 28.55 135 SER C N 1
ATOM 687 C CA . SER C 1 135 ? -25.218 -6.198 11.504 1.00 29.97 135 SER C CA 1
ATOM 688 C C . SER C 1 135 ? -24.821 -6.782 12.854 1.00 26.88 135 SER C C 1
ATOM 689 O O . SER C 1 135 ? -23.839 -6.360 13.479 1.00 23.93 135 SER C O 1
ATOM 692 N N . GLU C 1 136 ? -25.588 -7.784 13.300 1.00 26.06 136 GLU C N 1
ATOM 693 C CA . GLU C 1 136 ? -25.223 -8.503 14.519 1.00 28.65 136 GLU C CA 1
ATOM 694 C C . GLU C 1 136 ? -23.808 -9.058 14.448 1.00 29.67 136 GLU C C 1
ATOM 695 O O . GLU C 1 136 ? -23.089 -9.046 15.454 1.00 26.40 136 GLU C O 1
ATOM 701 N N . LYS C 1 137 ? -23.377 -9.517 13.270 1.00 23.71 137 LYS C N 1
ATOM 702 C CA . LYS C 1 137 ? -22.019 -10.035 13.146 1.00 25.75 137 LYS C CA 1
ATOM 703 C C . LYS C 1 137 ? -20.967 -8.925 13.250 1.00 18.55 137 LYS C C 1
ATOM 704 O O . LYS C 1 137 ? -19.912 -9.133 13.849 1.00 26.81 137 LYS C O 1
ATOM 710 N N . ASP C 1 138 ? -21.246 -7.728 12.721 1.00 20.92 138 ASP C N 1
ATOM 711 C CA . ASP C 1 138 ? -20.350 -6.602 12.976 1.00 25.10 138 ASP C CA 1
ATOM 712 C C . ASP C 1 138 ? -20.298 -6.265 14.466 1.00 19.07 138 ASP C C 1
ATOM 713 O O . ASP C 1 138 ? -19.217 -5.979 15.005 1.00 20.58 138 ASP C O 1
ATOM 718 N N . ILE C 1 139 ? -21.454 -6.285 15.138 1.00 22.07 139 ILE C N 1
ATOM 719 C CA . ILE C 1 139 ? -21.491 -6.056 16.581 1.00 22.20 139 ILE C CA 1
ATOM 720 C C . ILE C 1 139 ? -20.594 -7.058 17.291 1.00 16.68 139 ILE C C 1
ATOM 721 O O . ILE C 1 139 ? -19.766 -6.684 18.130 1.00 19.47 139 ILE C O 1
ATOM 726 N N . GLU C 1 140 ? -20.740 -8.349 16.956 1.00 24.37 140 GLU C N 1
ATOM 727 C CA . GLU C 1 140 ? -19.886 -9.381 17.547 1.00 22.38 140 GLU C CA 1
ATOM 728 C C . GLU C 1 140 ? -18.409 -9.056 17.378 1.00 19.60 140 GLU C C 1
ATOM 729 O O . GLU C 1 140 ? -17.607 -9.278 18.292 1.00 20.44 140 GLU C O 1
ATOM 735 N N . ARG C 1 141 ? -18.022 -8.523 16.215 1.00 17.62 141 ARG C N 1
ATOM 736 C CA . ARG C 1 141 ? -16.626 -8.148 16.010 1.00 23.06 141 ARG C CA 1
ATOM 737 C C . ARG C 1 141 ? -16.192 -7.025 16.958 1.00 17.22 141 ARG C C 1
ATOM 738 O O . ARG C 1 141 ? -15.064 -7.030 17.471 1.00 17.24 141 ARG C O 1
ATOM 746 N N . VAL C 1 142 ? -17.076 -6.050 17.189 1.00 17.74 142 VAL C N 1
ATOM 747 C CA . VAL C 1 142 ? -16.808 -4.978 18.147 1.00 18.59 142 VAL C CA 1
ATOM 748 C C . VAL C 1 142 ? -16.627 -5.537 19.563 1.00 14.87 142 VAL C C 1
ATOM 7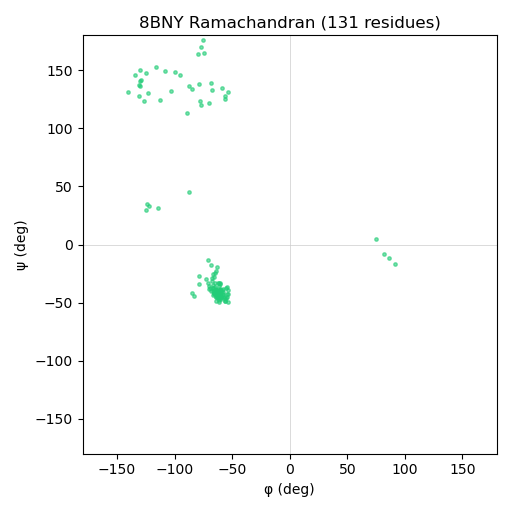49 O O . VAL C 1 142 ? -15.641 -5.219 20.250 1.00 16.65 142 VAL C O 1
ATOM 753 N N . LYS C 1 143 ? -17.565 -6.387 20.019 1.00 15.45 143 LYS C N 1
ATOM 754 C CA . LYS C 1 143 ? -17.428 -7.038 21.324 1.00 20.14 143 LYS C CA 1
ATOM 755 C C . LYS C 1 143 ? -16.099 -7.780 21.454 1.00 13.51 143 LYS C C 1
ATOM 756 O O . LYS C 1 143 ? -15.423 -7.683 22.490 1.00 18.42 143 LYS C O 1
ATOM 762 N N . GLU C 1 144 ? -15.686 -8.500 20.401 1.00 15.04 144 GLU C N 1
ATOM 763 C CA . GLU C 1 144 ? -14.421 -9.225 20.436 1.00 15.60 144 GLU C CA 1
ATOM 764 C C . GLU C 1 144 ? -13.240 -8.269 20.563 1.00 17.16 144 GLU C C 1
ATOM 765 O O . GLU C 1 144 ? -12.255 -8.574 21.245 1.00 16.86 144 GLU C O 1
ATOM 771 N N . GLU C 1 145 ? -13.302 -7.122 19.865 1.00 16.52 145 GLU C N 1
ATOM 772 C CA . GLU C 1 145 ? -12.245 -6.119 19.996 1.00 19.02 145 GLU C CA 1
ATOM 773 C C . GLU C 1 145 ? -12.155 -5.600 21.428 1.00 11.29 145 GLU C C 1
ATOM 774 O O . GLU C 1 145 ? -11.060 -5.469 21.985 1.00 13.11 145 GLU C O 1
ATOM 780 N N . ILE C 1 146 ? -13.300 -5.304 22.039 1.00 14.09 146 ILE C N 1
ATOM 781 C CA . ILE C 1 146 ? -13.328 -4.891 23.441 1.00 14.69 146 ILE C CA 1
ATOM 782 C C . ILE C 1 146 ? -12.713 -5.961 24.337 1.00 12.68 146 ILE C C 1
ATOM 783 O O . ILE C 1 146 ? -11.899 -5.654 25.216 1.00 15.38 146 ILE C O 1
ATOM 788 N N . GLU C 1 147 ? -13.050 -7.237 24.094 1.00 15.23 147 GLU C N 1
ATOM 789 C CA . GLU C 1 147 ? -12.493 -8.333 24.884 1.00 18.06 147 GLU C CA 1
ATOM 790 C C . GLU C 1 147 ? -10.970 -8.375 24.781 1.00 15.45 147 GLU C C 1
ATOM 791 O O . GLU C 1 147 ? -10.264 -8.508 25.792 1.00 17.48 147 GLU C O 1
ATOM 797 N N . LEU C 1 148 ? -10.441 -8.264 23.561 1.00 14.71 148 LEU C N 1
ATOM 798 C CA . LEU C 1 148 ? -8.991 -8.226 23.374 1.00 15.60 148 LEU C CA 1
ATOM 799 C C . LEU C 1 148 ? -8.350 -7.054 24.117 1.00 15.73 148 LEU C C 1
ATOM 800 O O . LEU C 1 148 ? -7.258 -7.188 24.677 1.00 18.36 148 LEU C O 1
ATOM 805 N N . LEU C 1 149 ? -8.993 -5.895 24.094 1.00 12.45 149 LEU C N 1
ATOM 806 C CA . LEU C 1 149 ? -8.447 -4.734 24.782 1.00 15.06 149 LEU C CA 1
ATOM 807 C C . LEU C 1 149 ? -8.434 -4.941 26.291 1.00 19.49 149 LEU C C 1
ATOM 808 O O . LEU C 1 149 ? -7.426 -4.640 26.948 1.00 17.83 149 LEU C O 1
ATOM 813 N N . LYS C 1 150 ? -9.507 -5.528 26.842 1.00 17.53 150 LYS C N 1
ATOM 814 C CA . LYS C 1 150 ? -9.519 -5.876 28.263 1.00 17.10 150 LYS C CA 1
ATOM 815 C C . LYS C 1 150 ? -8.412 -6.869 28.616 1.00 15.99 150 LYS C C 1
ATOM 816 O O . LYS C 1 150 ? -7.776 -6.741 29.672 1.00 17.75 150 LYS C O 1
ATOM 822 N N . ILE C 1 151 ? -8.180 -7.883 27.764 1.00 15.56 151 ILE C N 1
ATOM 823 C CA . ILE C 1 151 ? -7.134 -8.864 28.048 1.00 21.01 151 ILE C CA 1
ATOM 824 C C . ILE C 1 151 ? -5.769 -8.188 28.097 1.00 21.31 151 ILE C C 1
ATOM 825 O O . ILE C 1 151 ? -4.952 -8.464 28.980 1.00 20.30 151 ILE C O 1
ATOM 830 N N . ARG C 1 152 ? -5.517 -7.264 27.166 1.00 17.04 152 ARG C N 1
ATOM 831 C CA . ARG C 1 152 ? -4.254 -6.526 27.173 1.00 23.29 152 ARG C CA 1
ATOM 832 C C . ARG C 1 152 ? -4.035 -5.774 28.487 1.00 21.83 152 ARG C C 1
ATOM 833 O O . ARG C 1 152 ? -2.906 -5.694 28.984 1.00 21.56 152 ARG C O 1
ATOM 841 N N . ASN C 1 153 ? -5.101 -5.203 29.058 1.00 16.95 153 ASN C N 1
ATOM 842 C CA . ASN C 1 153 ? -4.991 -4.544 30.355 1.00 20.12 153 ASN C CA 1
ATOM 843 C C . ASN C 1 153 ? -4.750 -5.539 31.488 1.00 25.56 153 ASN C C 1
ATOM 844 O O . ASN C 1 153 ? -4.032 -5.233 32.442 1.00 24.36 153 ASN C O 1
ATOM 849 N N . GLU C 1 154 ? -5.373 -6.717 31.423 1.00 24.04 154 GLU C N 1
ATOM 850 C CA . GLU C 1 154 ? -5.087 -7.760 32.404 1.00 24.96 154 GLU C CA 1
ATOM 851 C C . GLU C 1 154 ? -3.641 -8.211 32.300 1.00 24.61 154 GLU C C 1
ATOM 852 O O . GLU C 1 154 ? -2.950 -8.362 33.311 1.00 27.67 154 GLU C O 1
ATOM 858 N N . TYR C 1 155 ? -3.169 -8.427 31.071 1.00 26.07 155 TYR C N 1
ATOM 859 C CA . TYR C 1 155 ? -1.817 -8.927 30.841 1.00 27.76 155 TYR C CA 1
ATOM 860 C C . TYR C 1 155 ? -0.768 -7.968 31.382 1.00 24.66 155 TYR C C 1
ATOM 861 O O . TYR C 1 155 ? 0.294 -8.402 31.846 1.00 28.89 155 TYR C O 1
ATOM 870 N N . MET C 1 156 ? -1.051 -6.662 31.335 1.00 24.27 156 MET C N 1
ATOM 871 C CA . MET C 1 156 ? -0.134 -5.682 31.914 1.00 38.58 156 MET C CA 1
ATOM 872 C C . MET C 1 156 ? 0.051 -5.907 33.416 1.00 50.08 156 MET C C 1
ATOM 873 O O . MET C 1 156 ? 1.145 -5.696 33.954 1.00 55.12 156 MET C O 1
ATOM 878 N N . LYS C 1 157 ? -0.998 -6.361 34.108 1.00 46.11 157 LYS C N 1
ATOM 879 C CA . LYS C 1 157 ? -0.841 -6.741 35.507 1.00 48.84 157 LYS C CA 1
ATOM 880 C C . LYS C 1 157 ? 0.013 -7.992 35.669 1.00 60.58 157 LYS C C 1
ATOM 881 O O . LYS C 1 157 ? 0.490 -8.259 36.778 1.00 75.56 157 LYS C O 1
ATOM 887 N N . LEU C 1 158 ? 0.191 -8.764 34.598 1.00 59.60 158 LEU C N 1
ATOM 888 C CA . LEU C 1 158 ? 0.949 -10.019 34.599 1.00 65.21 158 LEU C CA 1
ATOM 889 C C . LEU C 1 158 ? 0.224 -11.113 35.376 1.00 67.81 158 LEU C C 1
ATOM 890 O O . LEU C 1 158 ? -0.658 -11.787 34.838 1.00 65.18 158 LEU C O 1
ATOM 895 N N . SER D 1 124 ? 10.329 -19.454 14.826 1.00 74.00 124 SER D N 1
ATOM 896 C CA . SER D 1 124 ? 9.052 -18.751 14.830 1.00 67.09 124 SER D CA 1
ATOM 897 C C . SER D 1 124 ? 8.271 -19.034 13.548 1.00 63.62 124 SER D C 1
ATOM 898 O O . SER D 1 124 ? 8.681 -19.861 12.734 1.00 62.82 124 SER D O 1
ATOM 901 N N . VAL D 1 125 ? 7.140 -18.347 13.377 1.00 61.94 125 VAL D N 1
ATOM 902 C CA . VAL D 1 125 ? 6.263 -18.531 12.225 1.00 52.45 125 VAL D CA 1
ATOM 903 C C . VAL D 1 125 ? 5.929 -17.168 11.633 1.00 44.34 125 VAL D C 1
ATOM 904 O O . VAL D 1 125 ? 5.472 -16.267 12.348 1.00 41.51 125 VAL D O 1
ATOM 908 N N . ILE D 1 126 ? 6.146 -17.030 10.329 1.00 46.66 126 ILE D N 1
ATOM 909 C CA . ILE D 1 126 ? 5.947 -15.790 9.592 1.00 45.95 126 ILE D CA 1
ATOM 910 C C . ILE D 1 126 ? 5.113 -16.105 8.355 1.00 50.12 126 ILE D C 1
ATOM 911 O O . ILE D 1 126 ? 5.335 -17.123 7.692 1.00 65.14 126 ILE D O 1
ATOM 916 N N . ARG D 1 127 ? 4.137 -15.246 8.058 1.00 41.01 127 ARG D N 1
ATOM 917 C CA . ARG D 1 127 ? 3.202 -15.465 6.963 1.00 48.77 127 ARG D CA 1
ATOM 918 C C . ARG D 1 127 ? 3.149 -14.212 6.105 1.00 37.96 127 ARG D C 1
ATOM 919 O O . ARG D 1 127 ? 3.208 -13.099 6.623 1.00 34.95 127 ARG D O 1
ATOM 927 N N . PHE D 1 128 ? 3.050 -14.393 4.794 1.00 36.20 128 PHE D N 1
ATOM 928 C CA . PHE D 1 128 ? 2.930 -13.260 3.890 1.00 39.72 128 PHE D CA 1
ATOM 929 C C . PHE D 1 128 ? 1.465 -12.876 3.741 1.00 43.17 128 PHE D C 1
ATOM 930 O O . PHE D 1 128 ? 0.595 -13.737 3.586 1.00 44.65 128 PHE D O 1
ATOM 938 N N . PHE D 1 129 ? 1.202 -11.573 3.788 1.00 47.61 129 PHE D N 1
ATOM 939 C CA . PHE D 1 129 ? -0.127 -11.018 3.578 1.00 46.53 129 PHE D CA 1
ATOM 940 C C . PHE D 1 129 ? -0.042 -9.989 2.468 1.00 46.89 129 PHE D C 1
ATOM 941 O O . PHE D 1 129 ? 0.984 -9.323 2.300 1.00 47.45 129 PHE D O 1
ATOM 949 N N . ASP D 1 130 ? -1.125 -9.868 1.706 1.00 45.96 130 ASP D N 1
ATOM 950 C CA . ASP D 1 130 ? -1.228 -8.848 0.668 1.00 47.79 130 ASP D CA 1
ATOM 951 C C . ASP D 1 130 ? -1.820 -7.593 1.299 1.00 43.31 130 ASP D C 1
ATOM 952 O O . ASP D 1 130 ? -2.986 -7.583 1.712 1.00 41.55 130 ASP D O 1
ATOM 957 N N . VAL D 1 131 ? -1.020 -6.536 1.370 1.00 45.37 131 VAL D N 1
ATOM 958 C CA . VAL D 1 131 ? -1.462 -5.300 2.002 1.00 45.52 131 VAL D CA 1
ATOM 959 C C . VAL D 1 131 ? -1.535 -4.207 0.954 1.00 38.71 131 VAL D C 1
ATOM 960 O O . VAL D 1 131 ? -1.313 -3.032 1.264 1.00 43.55 131 VAL D O 1
ATOM 964 N N . THR D 1 132 ? -1.842 -4.583 -0.285 1.00 43.70 132 THR D N 1
ATOM 965 C CA . THR D 1 132 ? -1.885 -3.612 -1.370 1.00 47.05 132 THR D CA 1
ATOM 966 C C . THR D 1 132 ? -2.803 -2.451 -1.008 1.00 47.90 132 THR D C 1
ATOM 967 O O . THR D 1 132 ? -3.928 -2.651 -0.534 1.00 49.39 132 THR D O 1
ATOM 971 N N . GLY D 1 133 ? -2.300 -1.232 -1.198 1.00 50.78 133 GLY D N 1
ATOM 972 C CA . GLY D 1 133 ? -3.075 -0.038 -0.957 1.00 45.47 133 GLY D CA 1
ATOM 973 C C . GLY D 1 133 ? -3.066 0.470 0.464 1.00 61.95 133 GLY D C 1
ATOM 974 O O . GLY D 1 133 ? -3.514 1.599 0.697 1.00 72.51 133 GLY D O 1
ATOM 975 N N . LEU D 1 134 ? -2.572 -0.312 1.424 1.00 61.39 134 LEU D N 1
ATOM 976 C CA . LEU D 1 134 ? -2.587 0.094 2.824 1.00 58.59 134 LEU D CA 1
ATOM 977 C C . LEU D 1 134 ? -1.458 1.069 3.120 1.00 57.14 134 LEU D C 1
ATOM 978 O O . LEU D 1 134 ? -0.322 0.882 2.674 1.00 57.54 134 LEU D O 1
ATOM 983 N N . SER D 1 135 ? -1.774 2.097 3.903 1.00 53.74 135 SER D N 1
ATOM 984 C CA . SER D 1 135 ? -0.773 3.056 4.338 1.00 59.26 135 SER D CA 1
ATOM 985 C C . SER D 1 135 ? 0.031 2.495 5.508 1.00 58.66 135 SER D C 1
ATOM 986 O O . SER D 1 135 ? -0.362 1.526 6.158 1.00 57.59 135 SER D O 1
ATOM 989 N N . GLU D 1 136 ? 1.175 3.129 5.781 1.00 64.60 136 GLU D N 1
ATOM 990 C CA . GLU D 1 136 ? 1.989 2.689 6.908 1.00 61.57 136 GLU D CA 1
ATOM 991 C C . GLU D 1 136 ? 1.240 2.834 8.224 1.00 51.32 136 GLU D C 1
ATOM 992 O O . GLU D 1 136 ? 1.428 2.022 9.138 1.00 35.17 136 GLU D O 1
ATOM 998 N N . LYS D 1 137 ? 0.384 3.851 8.341 1.00 54.83 137 LYS D N 1
ATOM 999 C CA . LYS D 1 137 ? -0.458 3.951 9.527 1.00 50.76 137 LYS D CA 1
ATOM 1000 C C . LYS D 1 137 ? -1.467 2.812 9.576 1.00 48.58 137 LYS D C 1
ATOM 1001 O O . LYS D 1 137 ? -1.804 2.317 10.659 1.00 45.39 137 LYS D O 1
ATOM 1007 N N . ASP D 1 138 ? -1.956 2.378 8.409 1.00 42.73 138 ASP D N 1
ATOM 1008 C CA . ASP D 1 138 ? -2.813 1.199 8.355 1.00 40.20 138 ASP D CA 1
ATOM 1009 C C . ASP D 1 138 ? -2.053 -0.047 8.786 1.00 32.50 138 ASP D C 1
ATOM 1010 O O . ASP D 1 138 ? -2.568 -0.854 9.570 1.00 28.74 138 ASP D O 1
ATOM 1015 N N . ILE D 1 139 ? -0.821 -0.214 8.290 1.00 38.93 139 ILE D N 1
ATOM 1016 C CA . ILE D 1 139 ? -0.016 -1.379 8.653 1.00 36.55 139 ILE D CA 1
ATOM 1017 C C . ILE D 1 139 ? 0.132 -1.480 10.163 1.00 29.08 139 ILE D C 1
ATOM 1018 O O . ILE D 1 139 ? -0.042 -2.554 10.753 1.00 29.82 139 ILE D O 1
ATOM 1023 N N . GLU D 1 140 ? 0.448 -0.365 10.814 1.00 32.30 140 GLU D N 1
ATOM 1024 C CA . GLU D 1 140 ? 0.619 -0.399 12.257 1.00 35.88 140 GLU D CA 1
ATOM 1025 C C . GLU D 1 140 ? -0.654 -0.838 12.960 1.00 25.66 140 GLU D C 1
ATOM 1026 O O . GLU D 1 140 ? -0.586 -1.511 13.997 1.00 24.57 140 GLU D O 1
ATOM 1032 N N . ARG D 1 141 ? -1.825 -0.486 12.417 1.00 30.99 141 ARG D N 1
ATOM 1033 C CA . ARG D 1 141 ? -3.067 -0.969 13.011 1.00 29.55 141 ARG D CA 1
ATOM 1034 C C . ARG D 1 141 ? -3.186 -2.479 12.872 1.00 27.33 141 ARG D C 1
ATOM 1035 O O . ARG D 1 141 ? -3.654 -3.156 13.795 1.00 30.12 141 ARG D O 1
ATOM 1043 N N . VAL D 1 142 ? -2.773 -3.021 11.723 1.00 30.10 142 VAL D N 1
ATOM 1044 C CA . VAL D 1 142 ? -2.771 -4.471 11.528 1.00 27.74 142 VAL D CA 1
ATOM 1045 C C . VAL D 1 142 ? -1.806 -5.140 12.498 1.00 22.18 142 VAL D C 1
ATOM 1046 O O . VAL D 1 142 ? -2.160 -6.125 13.164 1.00 23.94 142 VAL D O 1
ATOM 1050 N N . LYS D 1 143 ? -0.576 -4.614 12.589 1.00 24.91 143 LYS D N 1
ATOM 1051 C CA . LYS D 1 143 ? 0.392 -5.092 13.580 1.00 24.33 143 LYS D CA 1
ATOM 1052 C C . LYS D 1 143 ? -0.184 -5.065 14.992 1.00 21.72 143 LYS D C 1
ATOM 1053 O O . LYS D 1 143 ? 0.035 -5.999 15.774 1.00 25.92 143 LYS D O 1
ATOM 1059 N N . GLU D 1 144 ? -0.903 -3.998 15.357 1.00 21.37 144 GLU D N 1
ATOM 1060 C CA . GLU D 1 144 ? -1.443 -3.957 16.713 1.00 22.03 144 GLU D CA 1
ATOM 1061 C C . GLU D 1 144 ? -2.518 -5.023 16.902 1.00 22.44 144 GLU D C 1
ATOM 1062 O O . GLU D 1 144 ? -2.669 -5.572 18.012 1.00 24.02 144 GLU D O 1
ATOM 1068 N N . GLU D 1 145 ? -3.260 -5.352 15.835 1.00 19.82 145 GLU D N 1
ATOM 1069 C CA . GLU D 1 145 ? -4.240 -6.427 15.935 1.00 22.05 145 GLU D CA 1
ATOM 1070 C C . GLU D 1 145 ? -3.550 -7.765 16.162 1.00 20.64 145 GLU D C 1
ATOM 1071 O O . GLU D 1 145 ? -3.997 -8.571 16.987 1.00 19.47 145 GLU D O 1
ATOM 1077 N N . ILE D 1 146 ? -2.456 -8.012 15.443 1.00 21.84 146 ILE D N 1
ATOM 1078 C CA . ILE D 1 146 ? -1.677 -9.224 15.667 1.00 25.43 146 ILE D CA 1
ATOM 1079 C C . ILE D 1 146 ? -1.219 -9.309 17.117 1.00 20.51 146 ILE D C 1
ATOM 1080 O O . ILE D 1 146 ? -1.365 -10.355 17.765 1.00 25.83 146 ILE D O 1
ATOM 1085 N N . GLU D 1 147 ? -0.710 -8.199 17.668 1.00 17.58 147 GLU D N 1
ATOM 1086 C CA . GLU D 1 147 ? -0.234 -8.204 19.050 1.00 21.23 147 GLU D CA 1
ATOM 1087 C C . GLU D 1 147 ? -1.363 -8.473 20.048 1.00 19.38 147 GLU D C 1
ATOM 1088 O O . GLU D 1 147 ? -1.158 -9.203 21.034 1.00 21.30 147 GLU D O 1
ATOM 1094 N N . LEU D 1 148 ? -2.552 -7.899 19.820 1.00 20.84 148 LEU D N 1
ATOM 1095 C CA . LEU D 1 148 ? -3.696 -8.179 20.688 1.00 21.01 148 LEU D CA 1
ATOM 1096 C C . LEU D 1 148 ? -3.999 -9.671 20.716 1.00 22.99 148 LEU D C 1
ATOM 1097 O O . LEU D 1 148 ? -4.254 -10.248 21.783 1.00 19.71 148 LEU D O 1
ATOM 1102 N N . LEU D 1 149 ? -3.953 -10.316 19.553 1.00 18.69 149 LEU D N 1
ATOM 1103 C CA . LEU D 1 149 ? -4.190 -11.759 19.473 1.00 19.35 149 LEU D CA 1
ATOM 1104 C C . LEU D 1 149 ? -3.083 -12.543 20.175 1.00 22.85 149 LEU D C 1
ATOM 1105 O O . LEU D 1 149 ? -3.358 -13.509 20.905 1.00 26.69 149 LEU D O 1
ATOM 1110 N N . LYS D 1 150 ? -1.819 -12.146 19.971 1.00 20.37 150 LYS D N 1
ATOM 1111 C CA . LYS D 1 150 ? -0.715 -12.836 20.636 1.00 23.38 150 LYS D CA 1
ATOM 1112 C C . LYS D 1 150 ? -0.797 -12.682 22.146 1.00 28.63 150 LYS D C 1
ATOM 1113 O O . LYS D 1 150 ? -0.515 -13.630 22.889 1.00 31.66 150 LYS D O 1
ATOM 1119 N N . ILE D 1 151 ? -1.183 -11.494 22.616 1.00 22.73 151 ILE D N 1
ATOM 1120 C CA . ILE D 1 151 ? -1.339 -11.272 24.048 1.00 23.48 151 ILE D CA 1
ATOM 1121 C C . ILE D 1 151 ? -2.402 -12.201 24.618 1.00 21.17 151 ILE D C 1
ATOM 1122 O O . ILE D 1 151 ? -2.215 -12.794 25.690 1.00 23.24 151 ILE D O 1
ATOM 1127 N N . ARG D 1 152 ? -3.523 -12.365 23.904 1.00 22.56 152 ARG D N 1
ATOM 1128 C CA . ARG D 1 152 ? -4.554 -13.292 24.359 1.00 29.67 152 ARG D CA 1
ATOM 1129 C C . ARG D 1 152 ? -4.022 -14.714 24.444 1.00 25.62 152 ARG D C 1
ATOM 1130 O O . ARG D 1 152 ? -4.271 -15.420 25.434 1.00 26.01 152 ARG D O 1
ATOM 1138 N N . ASN D 1 153 ? -3.276 -15.156 23.421 1.00 23.14 153 ASN D N 1
ATOM 1139 C CA . ASN D 1 153 ? -2.748 -16.516 23.453 1.00 28.43 153 ASN D CA 1
ATOM 1140 C C . ASN D 1 153 ? -1.752 -16.702 24.587 1.00 28.07 153 ASN D C 1
ATOM 1141 O O . ASN D 1 153 ? -1.679 -17.793 25.164 1.00 27.58 153 ASN D O 1
ATOM 1146 N N . GLU D 1 154 ? -0.984 -15.652 24.923 1.00 29.85 154 GLU D N 1
ATOM 1147 C CA . GLU D 1 154 ? -0.059 -15.717 26.053 1.00 40.96 154 GLU D CA 1
ATOM 1148 C C . GLU D 1 154 ? -0.787 -15.887 27.371 1.00 35.61 154 GLU D C 1
ATOM 1149 O O . GLU D 1 154 ? -0.195 -16.388 28.332 1.00 36.57 154 GLU D O 1
ATOM 1155 N N . TYR D 1 155 ? -2.052 -15.475 27.441 1.00 30.89 155 TYR D N 1
ATOM 1156 C CA . TYR D 1 155 ? -2.834 -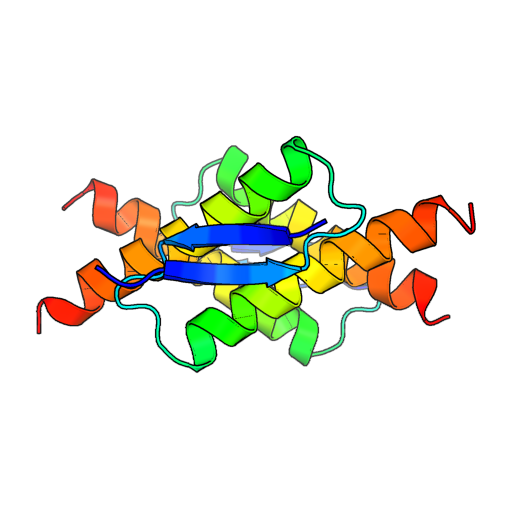15.724 28.641 1.00 29.34 155 TYR D CA 1
ATOM 1157 C C . TYR D 1 155 ? -3.460 -17.111 28.615 1.00 32.76 155 TYR D C 1
ATOM 1158 O O . TYR D 1 155 ? -3.476 -17.809 29.636 1.00 36.52 155 TYR D O 1
ATOM 1167 N N . MET D 1 156 ? -3.982 -17.528 27.461 1.00 28.53 156 MET D N 1
ATOM 1168 C CA . MET D 1 156 ? -4.622 -18.838 27.395 1.00 29.02 156 MET D CA 1
ATOM 1169 C C . MET D 1 156 ? -3.631 -19.976 27.619 1.00 33.68 156 MET D C 1
ATOM 1170 O O . MET D 1 156 ? -4.014 -21.034 28.134 1.00 42.29 156 MET D O 1
ATOM 1175 N N . LYS D 1 157 ? -2.350 -19.772 27.280 1.00 31.37 157 LYS D N 1
ATOM 1176 C CA . LYS D 1 157 ? -1.363 -20.841 27.387 1.00 35.71 157 LYS D CA 1
ATOM 1177 C C . LYS D 1 157 ? -1.021 -21.181 28.828 1.00 33.53 157 LYS D C 1
ATOM 1178 O O . LYS D 1 157 ? -0.388 -22.215 29.071 1.00 38.33 157 LYS D O 1
ATOM 1184 N N . LEU D 1 158 ? -1.416 -20.333 29.782 1.00 33.61 158 LEU D N 1
ATOM 1185 C CA . LEU D 1 158 ? -1.033 -20.528 31.173 1.00 38.69 158 LEU D CA 1
ATOM 1186 C C . LEU D 1 158 ? -1.668 -21.772 31.775 1.00 45.15 158 LEU D C 1
ATOM 1187 O O . LEU D 1 158 ? -1.103 -22.351 32.717 1.00 37.25 158 LEU D O 1
ATOM 1192 N N . LYS D 1 159 ? -2.812 -22.199 31.244 1.00 44.83 159 LYS D N 1
ATOM 1193 C CA . LYS D 1 159 ? -3.497 -23.385 31.738 1.00 49.74 159 LYS D CA 1
ATOM 1194 C C . LYS D 1 159 ? -3.947 -24.285 30.594 1.00 55.86 159 LYS D C 1
ATOM 1195 O O . LYS D 1 159 ? -4.379 -23.794 29.552 1.00 56.76 159 LYS D O 1
#

Radius of gyration: 15.57 Å; Cα contacts (8 Å, |Δi|>4): 152; chains: 4; bounding box: 39×33×41 Å

Solvent-accessible surface area: 9072 Å² total; per-residue (Å²): 117,109,77,129,14,54,5,59,59,21,58,152,174,9,18,82,26,0,70,68,0,6,94,1,0,61,28,65,29,80,77,116,144,134,225,124,81,79,71,131,10,52,5,56,58,22,55,142,146,9,25,88,19,0,105,74,0,8,97,2,0,57,20,61,34,109,72,129,211,129,64,90,134,120,5,59,4,55,56,22,57,106,170,10,2,86,24,0,84,59,0,9,84,1,0,53,30,57,31,80,78,134,156,165,119,82,99,101,133,9,72,1,66,48,21,57,90,169,8,2,94,28,0,89,55,0,7,92,2,1,46,20,44,36,67,73,132,138,111,232

Sequence (140 aa):
VIRFFDVTGLSEKDIERVKEEIELLKIRNEYMKLKSVIRRFFDVTGLSEKDIERVKEEIELLKIRNEYMKSVIRFFDVTGLSEKDIERVKEEIELLKIRNEYMKLSVIRFFDVTGLSEKDIERVKEEIELLKIRNEYMKLK

B-factor: mean 38.49, std 17.35, range [11.29, 117.83]

InterPro domains:
  IPR001387 Cro/C1-type, helix-turn-helix domain [PF01381] (14-63)
  IPR001387 Cro/C1-type, helix-turn-helix domain [PS50943] (13-69)
  IPR001387 Cro/C1-type, helix-turn-helix domain [SM00530] (12-68)
  IPR001387 Cro/C1-type, helix-turn-helix domain [cd00093] (10-64)
  IPR010982 Lambda repressor-like, DNA-binding domain superfamily [G3DSA:1.10.260.40] (9-124)
  IPR010982 Lambda repressor-like, DNA-binding domain superfamily [SSF47413] (8-69)

Foldseek 3Di:
DDDDDDQPPQDPVSVVVVVVVVVVVVVVVVVVVVD/DDDDDDDPPPADPVSVVVVVVVVVVVVVVVVVVD/DDDDDDDPPPDDPVNVVVVVVVVVVVVVVVVVVVD/DDDDDDDPPPADPVRVVVVVVVVVVVVVVVVVVVVD

Organism: Bacillus subtilis subsp. natto (NCBI:txid86029)

Secondary structure (DSSP, 8-state):
-EEEEE-TT--HHHHHHHHHHHHHHHHHHHHHHT-/--EEEEE-TT--HHHHHHHHHHHHHHHHHHHHH-/--EEEEE-TT--HHHHHHHHHHHHHHHHHHHHHH-/--EEEEE-TT--HHHHHHHHHHHHHHHHHHHHHTT-